Protein AF-A0A1H3A309-F1 (afdb_monomer_lite)

Foldseek 3Di:
DVQDDPVVVVVVLVVVPFQEWEDDQVVPDIDTDPDHRDYYYDDHDDDPDDHDDDDPDDDDDLVPDPVNVVVVVVVVVVVVVVVVVVVVVVVVVVCVVCVVVVVCVVVVVVVVVVVVVVVVVVVVVVVVVCVVVVND

Structure (mmCIF, N/CA/C/O backbone):
data_AF-A0A1H3A309-F1
#
_entry.id   AF-A0A1H3A309-F1
#
loop_
_atom_site.group_PDB
_atom_site.id
_atom_site.type_symbol
_atom_site.label_atom_id
_atom_site.label_alt_id
_atom_site.label_comp_id
_atom_site.label_asym_id
_atom_site.label_entity_id
_atom_site.label_seq_id
_atom_site.pdbx_PDB_ins_code
_atom_site.Cartn_x
_atom_site.Cartn_y
_atom_site.Cartn_z
_atom_site.occupancy
_atom_site.B_iso_or_equiv
_atom_site.auth_seq_id
_atom_site.auth_comp_id
_atom_site.auth_asym_id
_atom_site.auth_atom_id
_atom_site.pdbx_PDB_model_num
ATOM 1 N N . MET A 1 1 ? 28.189 0.476 -33.967 1.00 60.59 1 MET A N 1
ATOM 2 C CA . MET A 1 1 ? 28.982 -0.670 -34.468 1.00 60.59 1 MET A CA 1
ATOM 3 C C . MET A 1 1 ? 30.379 -0.711 -33.859 1.00 60.59 1 MET A C 1
ATOM 5 O O . MET A 1 1 ? 31.346 -1.069 -34.516 1.00 60.59 1 MET A O 1
ATOM 9 N N . ALA A 1 2 ? 30.503 -0.370 -32.572 1.00 70.12 2 ALA A N 1
ATOM 10 C CA . ALA A 1 2 ? 31.731 -0.598 -31.806 1.00 70.12 2 ALA A CA 1
ATOM 11 C C . ALA A 1 2 ? 31.765 -2.020 -31.213 1.00 70.12 2 ALA A C 1
ATOM 13 O O . ALA A 1 2 ? 32.833 -2.599 -31.066 1.00 70.12 2 ALA A O 1
ATOM 14 N N . ASN A 1 3 ? 30.585 -2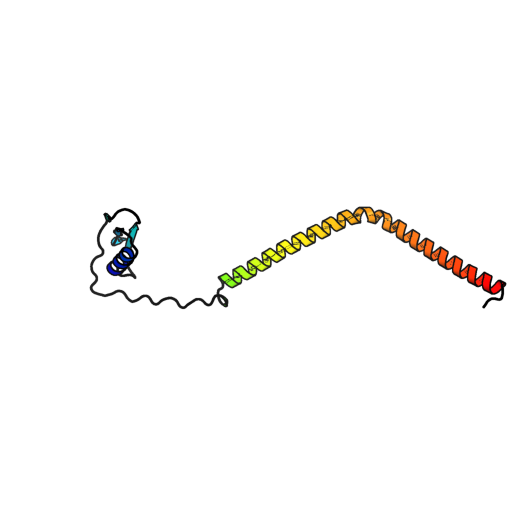.582 -30.952 1.00 76.81 3 ASN A N 1
ATOM 15 C CA . ASN A 1 3 ? 30.329 -3.887 -30.341 1.00 76.81 3 ASN A CA 1
ATOM 16 C C . ASN A 1 3 ? 29.481 -4.830 -31.221 1.00 76.81 3 ASN A C 1
ATOM 18 O O . ASN A 1 3 ? 29.292 -5.978 -30.853 1.00 76.81 3 ASN A O 1
ATOM 22 N N . HIS A 1 4 ? 28.983 -4.359 -32.367 1.00 83.19 4 HIS A N 1
ATOM 23 C CA . HIS A 1 4 ? 28.122 -5.120 -33.275 1.00 83.19 4 HIS A CA 1
ATOM 24 C C . HIS A 1 4 ? 28.598 -4.968 -34.716 1.00 83.19 4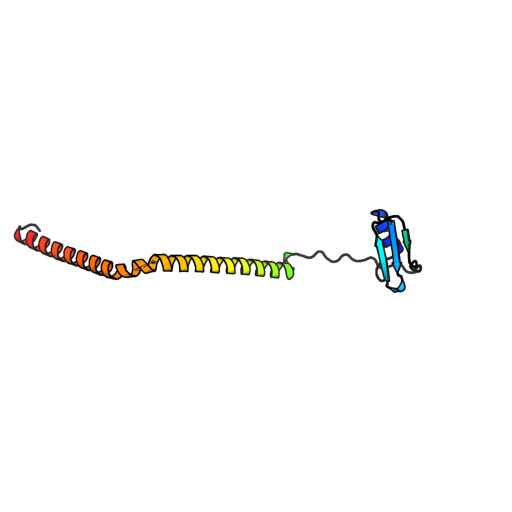 HIS A C 1
ATOM 26 O O . HIS A 1 4 ? 28.991 -3.865 -35.115 1.00 83.19 4 HIS A O 1
ATOM 32 N N . ASP A 1 5 ? 28.499 -6.049 -35.490 1.00 88.50 5 ASP A N 1
ATOM 33 C CA . ASP A 1 5 ? 28.798 -6.064 -36.921 1.00 88.50 5 ASP A CA 1
ATOM 34 C C . ASP A 1 5 ? 27.727 -5.286 -37.714 1.00 88.50 5 ASP A C 1
ATOM 36 O O . ASP A 1 5 ? 26.548 -5.654 -37.664 1.00 88.50 5 ASP A O 1
ATOM 40 N N . PRO A 1 6 ? 28.100 -4.213 -38.445 1.00 90.50 6 PRO A N 1
ATOM 41 C CA . PRO A 1 6 ? 27.159 -3.411 -39.227 1.00 90.50 6 PRO A CA 1
ATOM 42 C C . PRO A 1 6 ? 26.422 -4.220 -40.294 1.00 90.50 6 PRO A C 1
ATOM 44 O O . PRO A 1 6 ? 25.246 -3.957 -40.537 1.00 90.50 6 PRO A O 1
ATOM 47 N N . VAL A 1 7 ? 27.095 -5.191 -40.915 1.00 90.38 7 VAL A N 1
ATOM 48 C CA . VAL A 1 7 ? 26.530 -6.000 -41.998 1.00 90.38 7 VAL A CA 1
ATOM 49 C C . VAL A 1 7 ? 25.524 -6.993 -41.430 1.00 90.38 7 VAL A C 1
ATOM 51 O O . VAL A 1 7 ? 24.400 -7.078 -41.922 1.00 90.38 7 VAL A O 1
ATOM 54 N N . ALA A 1 8 ? 25.895 -7.694 -40.355 1.00 90.31 8 ALA A N 1
ATOM 55 C CA . ALA A 1 8 ? 25.001 -8.641 -39.693 1.00 90.31 8 ALA A CA 1
ATOM 56 C C . ALA A 1 8 ? 23.757 -7.944 -39.120 1.00 90.31 8 ALA A C 1
ATOM 58 O O . ALA A 1 8 ? 22.643 -8.448 -39.246 1.00 90.31 8 ALA A O 1
ATOM 59 N N . PHE A 1 9 ? 23.929 -6.757 -38.536 1.00 90.81 9 PHE A N 1
ATOM 60 C CA . PHE A 1 9 ? 22.825 -5.972 -37.992 1.00 90.81 9 PHE A CA 1
ATOM 61 C C . PHE A 1 9 ? 21.873 -5.461 -39.078 1.00 90.81 9 PHE A C 1
ATOM 63 O O . PHE A 1 9 ? 20.658 -5.568 -38.923 1.00 90.81 9 PHE A O 1
ATOM 70 N N . GLU A 1 10 ? 22.401 -4.941 -40.192 1.00 93.38 10 GLU A N 1
ATOM 71 C CA . GLU A 1 10 ? 21.572 -4.551 -41.338 1.00 93.38 10 GLU A CA 1
ATOM 72 C C . GLU A 1 10 ? 20.805 -5.757 -41.892 1.00 93.38 10 GLU A C 1
ATOM 74 O O . GLU A 1 10 ? 19.605 -5.657 -42.138 1.00 93.38 10 GLU A O 1
ATOM 79 N N . ALA A 1 11 ? 21.467 -6.906 -42.051 1.00 93.50 11 ALA A N 1
ATOM 80 C CA . ALA A 1 11 ? 20.828 -8.127 -42.530 1.00 93.50 11 ALA A CA 1
ATOM 81 C C . ALA A 1 11 ? 19.696 -8.587 -41.597 1.00 93.50 11 ALA A C 1
ATOM 83 O O . ALA A 1 11 ? 18.608 -8.906 -42.074 1.00 93.50 11 ALA A O 1
ATOM 84 N N . ALA A 1 12 ? 19.915 -8.553 -40.279 1.00 94.38 12 ALA A N 1
ATOM 85 C CA . ALA A 1 12 ? 18.891 -8.882 -39.290 1.00 94.38 12 ALA A CA 1
ATOM 86 C C . ALA A 1 12 ? 17.695 -7.918 -39.359 1.00 94.38 12 ALA A C 1
ATOM 88 O O . ALA A 1 12 ? 16.547 -8.360 -39.377 1.00 94.38 12 ALA A O 1
ATOM 89 N N . ALA A 1 13 ? 17.948 -6.611 -39.474 1.00 94.56 13 ALA A N 1
ATOM 90 C CA . ALA A 1 13 ? 16.896 -5.609 -39.629 1.00 94.56 13 ALA A CA 1
ATOM 91 C C . ALA A 1 13 ? 16.096 -5.804 -40.932 1.00 94.56 13 ALA A C 1
ATOM 93 O O . ALA A 1 13 ? 14.869 -5.710 -40.936 1.00 94.56 13 ALA A O 1
ATOM 94 N N . ARG A 1 14 ? 16.766 -6.137 -42.041 1.00 94.44 14 ARG A N 1
ATOM 95 C CA . ARG A 1 14 ? 16.096 -6.460 -43.311 1.00 94.44 14 ARG A CA 1
ATOM 96 C C . ARG A 1 14 ? 15.260 -7.731 -43.215 1.00 94.44 14 ARG A C 1
ATOM 98 O O . ARG A 1 14 ? 14.152 -7.757 -43.739 1.00 94.44 14 ARG A O 1
ATOM 105 N N . ALA A 1 15 ? 15.757 -8.755 -42.524 1.00 96.31 15 ALA A N 1
ATOM 106 C CA . ALA A 1 15 ? 15.044 -10.017 -42.340 1.00 96.31 15 ALA A CA 1
ATOM 107 C C . ALA A 1 15 ? 13.713 -9.843 -41.588 1.00 96.31 15 ALA A C 1
ATOM 109 O O . ALA A 1 15 ? 12.765 -10.574 -41.860 1.00 96.31 15 ALA A O 1
ATOM 110 N N . VAL A 1 16 ? 13.619 -8.853 -40.692 1.00 95.50 16 VAL A N 1
ATOM 111 C CA . VAL A 1 16 ? 12.373 -8.516 -39.979 1.00 95.50 16 VAL A CA 1
ATOM 112 C C . VAL A 1 16 ? 11.528 -7.439 -40.679 1.00 95.50 16 VAL A C 1
ATOM 114 O O . VAL A 1 16 ? 10.506 -7.026 -40.141 1.00 95.50 16 VAL A O 1
ATOM 117 N N . GLY A 1 17 ? 11.914 -7.003 -41.886 1.00 94.69 17 GLY A N 1
ATOM 118 C CA . GLY A 1 17 ? 11.080 -6.175 -42.767 1.00 94.69 17 GLY A CA 1
ATOM 119 C C . GLY A 1 17 ? 11.406 -4.680 -42.822 1.00 94.69 17 GLY A C 1
ATOM 120 O O . GLY A 1 17 ? 10.674 -3.939 -43.476 1.00 94.69 17 GLY A O 1
ATOM 121 N N . PHE A 1 18 ? 12.485 -4.205 -42.193 1.00 96.06 18 PHE A N 1
ATOM 122 C CA . PHE A 1 18 ? 12.882 -2.798 -42.320 1.00 96.06 18 PHE A CA 1
ATOM 123 C C . PHE A 1 18 ? 13.522 -2.508 -43.682 1.00 96.06 18 PHE A C 1
ATOM 125 O O . PHE A 1 18 ? 14.355 -3.274 -44.176 1.00 96.06 18 PHE A O 1
ATOM 132 N N . LEU A 1 19 ? 13.153 -1.369 -44.279 1.00 95.00 19 LEU A N 1
ATOM 133 C CA . LEU A 1 19 ? 13.557 -0.996 -45.640 1.00 95.00 19 LEU A CA 1
ATOM 134 C C . LEU A 1 19 ? 14.370 0.309 -45.706 1.00 95.00 19 LEU A C 1
ATOM 136 O O . LEU A 1 19 ? 15.117 0.503 -46.670 1.00 95.00 19 LEU A O 1
ATOM 140 N N . GLY A 1 20 ? 14.252 1.191 -44.707 1.00 95.94 20 GLY A N 1
ATOM 141 C CA . GLY A 1 20 ? 14.974 2.465 -44.634 1.00 95.94 20 GLY A CA 1
ATOM 142 C C . GLY A 1 20 ? 16.236 2.385 -43.770 1.00 95.94 20 GLY A C 1
ATOM 143 O O . GLY A 1 20 ? 16.147 1.983 -42.612 1.00 95.94 20 GLY A O 1
ATOM 144 N N . PHE A 1 21 ? 17.394 2.802 -44.302 1.00 96.75 21 PHE A N 1
ATOM 145 C CA . PHE A 1 21 ? 18.678 2.736 -43.585 1.00 96.75 21 PHE A CA 1
ATOM 146 C C . PHE A 1 21 ? 19.536 4.002 -43.727 1.00 96.75 21 PHE A C 1
ATOM 148 O O . PHE A 1 21 ? 19.926 4.387 -44.827 1.00 96.75 21 PHE A O 1
ATOM 155 N N . GLY A 1 22 ? 19.907 4.603 -42.599 1.00 96.50 22 GLY A N 1
ATOM 156 C CA . GLY A 1 22 ? 20.894 5.680 -42.513 1.00 96.50 22 GLY A CA 1
ATOM 157 C C . GLY A 1 22 ? 22.186 5.202 -41.860 1.00 96.50 22 GLY A C 1
ATOM 158 O O . GLY A 1 22 ? 22.145 4.657 -40.760 1.00 96.50 22 GLY A O 1
ATOM 159 N N . PHE A 1 23 ? 23.341 5.419 -42.485 1.00 96.44 23 PHE A N 1
ATOM 160 C CA . PHE A 1 23 ? 24.625 4.944 -41.961 1.00 96.44 23 PHE A CA 1
ATOM 161 C C . PHE A 1 23 ? 25.507 6.103 -41.477 1.00 96.44 23 PHE A C 1
ATOM 163 O O . PHE A 1 23 ? 25.802 7.032 -42.232 1.00 96.44 23 PHE A O 1
ATOM 170 N N . TYR A 1 24 ? 25.945 6.037 -40.213 1.00 95.50 24 TYR A N 1
ATOM 171 C CA . TYR A 1 24 ? 26.728 7.095 -39.568 1.00 95.50 24 TYR A CA 1
ATOM 172 C C . TYR A 1 24 ? 28.000 6.536 -38.905 1.00 95.50 24 TYR A C 1
ATOM 174 O O . TYR A 1 24 ? 28.051 6.407 -37.678 1.00 95.50 24 TYR A O 1
ATOM 182 N N . PRO A 1 25 ? 29.063 6.228 -39.678 1.00 92.94 25 PRO A N 1
ATOM 183 C CA . PRO A 1 25 ? 30.268 5.583 -39.158 1.00 92.94 25 PRO A CA 1
ATOM 184 C C . PRO A 1 25 ? 30.993 6.425 -38.113 1.00 92.94 25 PRO A C 1
ATOM 186 O O . PRO A 1 25 ? 31.405 5.899 -37.081 1.00 92.94 25 PRO A O 1
ATOM 189 N N . ARG A 1 26 ? 31.064 7.746 -38.333 1.00 91.81 26 ARG A N 1
ATOM 190 C CA . ARG A 1 26 ? 31.692 8.697 -37.400 1.00 91.81 26 ARG A CA 1
ATOM 191 C C . ARG A 1 26 ? 31.015 8.733 -36.028 1.00 91.81 26 ARG A C 1
ATOM 193 O O . ARG A 1 26 ? 31.691 8.936 -35.029 1.00 91.81 26 ARG A O 1
ATOM 200 N N . SER A 1 27 ? 29.700 8.532 -35.984 1.00 93.12 27 SER A N 1
ATOM 201 C CA . SER A 1 27 ? 28.909 8.517 -34.744 1.00 93.12 27 SER A CA 1
ATOM 202 C C . SER A 1 27 ? 28.633 7.101 -34.231 1.00 93.12 27 SER A C 1
ATOM 204 O O . SER A 1 27 ? 28.077 6.931 -33.152 1.00 93.12 27 SER A O 1
ATOM 206 N N . GLY A 1 28 ? 29.015 6.074 -34.991 1.00 92.12 28 GLY A N 1
ATOM 207 C CA . GLY A 1 28 ? 28.971 4.686 -34.560 1.00 92.12 28 GLY A CA 1
ATOM 208 C C . GLY A 1 28 ? 27.586 4.036 -34.532 1.00 92.12 28 GLY A C 1
ATOM 209 O O . GLY A 1 28 ? 27.445 3.036 -33.828 1.00 92.12 28 GLY A O 1
ATOM 210 N N . PHE A 1 29 ? 26.592 4.506 -35.293 1.00 93.44 29 PHE A N 1
ATOM 211 C CA . PHE A 1 29 ? 25.245 3.908 -35.315 1.00 93.44 29 PHE A CA 1
ATOM 212 C C . PHE A 1 29 ? 24.649 3.766 -36.729 1.00 93.44 29 PHE A C 1
ATOM 214 O O . PHE A 1 29 ? 25.111 4.394 -37.685 1.00 93.44 29 PHE A O 1
ATOM 221 N N . ILE A 1 30 ? 23.620 2.920 -36.847 1.00 95.38 30 ILE A N 1
ATOM 222 C CA . ILE A 1 30 ? 22.758 2.780 -38.030 1.00 95.38 30 ILE A CA 1
ATOM 223 C C . ILE A 1 30 ? 21.357 3.252 -37.628 1.00 95.38 30 ILE A C 1
ATOM 225 O O . ILE A 1 30 ? 20.814 2.789 -36.629 1.00 95.38 30 ILE A O 1
ATOM 229 N N . HIS A 1 31 ? 20.787 4.182 -38.386 1.00 95.19 31 HIS A N 1
ATOM 230 C CA . HIS A 1 31 ? 19.383 4.561 -38.292 1.00 95.19 31 HIS A CA 1
ATOM 231 C C . HIS A 1 31 ? 18.558 3.564 -39.106 1.00 95.19 31 HIS A C 1
ATOM 233 O O . HIS A 1 31 ? 18.844 3.362 -40.285 1.00 95.19 31 HIS A O 1
ATOM 239 N N . VAL A 1 32 ? 17.533 2.973 -38.499 1.00 95.88 32 VAL A N 1
ATOM 240 C CA . VAL A 1 32 ? 16.607 2.048 -39.163 1.00 95.88 32 VAL A CA 1
ATOM 241 C C . VAL A 1 32 ? 15.217 2.670 -39.140 1.00 95.88 32 VAL A C 1
ATOM 243 O O . VAL A 1 32 ? 14.771 3.114 -38.085 1.00 95.88 32 VAL A O 1
ATOM 246 N N . ASP A 1 33 ? 14.557 2.720 -40.294 1.00 92.81 33 ASP A N 1
ATOM 247 C CA . ASP A 1 33 ? 13.245 3.346 -40.450 1.00 92.81 33 ASP A CA 1
ATOM 248 C C . ASP A 1 33 ? 12.206 2.409 -41.094 1.00 92.81 33 ASP A C 1
ATOM 250 O O . ASP A 1 33 ? 12.539 1.523 -41.888 1.00 92.81 33 ASP A O 1
ATOM 254 N N . LEU A 1 34 ? 10.935 2.648 -40.756 1.00 92.00 34 LEU A N 1
ATOM 255 C CA . LEU A 1 34 ? 9.744 1.933 -41.232 1.00 92.00 34 LEU A CA 1
ATOM 256 C C . LEU A 1 34 ? 9.206 2.449 -42.579 1.00 92.00 34 LEU A C 1
ATOM 258 O O . LEU A 1 34 ? 8.268 1.873 -43.124 1.00 92.00 34 LEU A O 1
ATOM 262 N N . GLY A 1 35 ? 9.747 3.549 -43.105 1.00 83.75 35 GLY A N 1
ATOM 263 C CA . GLY A 1 35 ? 9.298 4.132 -44.366 1.00 83.75 35 GLY A CA 1
ATOM 264 C C . GLY A 1 35 ? 9.733 3.355 -45.621 1.00 83.75 35 GLY A C 1
ATOM 265 O O . GLY A 1 35 ? 10.285 2.256 -45.537 1.00 83.75 35 GLY A O 1
ATOM 266 N N . PRO A 1 36 ? 9.521 3.941 -46.816 1.00 90.44 36 PRO A N 1
ATOM 267 C CA . PRO A 1 36 ? 9.883 3.319 -48.087 1.00 90.44 36 PRO A CA 1
ATOM 268 C C . PRO A 1 36 ? 11.361 2.935 -48.159 1.00 90.44 36 PRO A C 1
ATOM 270 O O . PRO A 1 36 ? 12.204 3.541 -47.486 1.00 90.44 36 PRO A O 1
ATOM 273 N N . ALA A 1 37 ? 11.670 1.978 -49.039 1.00 94.69 37 ALA A N 1
ATOM 274 C CA . ALA A 1 37 ? 13.031 1.526 -49.291 1.00 94.69 37 ALA A CA 1
ATOM 275 C C . ALA A 1 37 ? 13.928 2.697 -49.704 1.00 94.69 37 ALA A C 1
ATOM 277 O O . ALA A 1 37 ? 13.777 3.268 -50.784 1.00 94.69 37 ALA A O 1
ATOM 278 N N . ARG A 1 38 ? 14.857 3.067 -48.821 1.00 94.50 38 ARG A N 1
ATOM 279 C CA . ARG A 1 38 ? 15.791 4.167 -49.052 1.00 94.50 38 ARG A CA 1
ATOM 280 C C . ARG A 1 38 ? 17.040 4.001 -48.208 1.00 94.50 38 ARG A C 1
ATOM 282 O O . ARG A 1 38 ? 17.009 3.393 -47.140 1.00 94.50 38 ARG A O 1
ATOM 289 N N . GLN A 1 39 ? 18.132 4.579 -48.684 1.00 95.06 39 GLN A N 1
ATOM 290 C CA . GLN A 1 39 ? 19.392 4.599 -47.957 1.00 95.06 39 GLN A CA 1
ATOM 291 C C . GLN A 1 39 ? 20.019 5.989 -47.989 1.00 95.06 39 GLN A C 1
ATOM 293 O O . GLN A 1 39 ? 19.900 6.693 -48.991 1.00 95.06 39 GLN A O 1
ATOM 298 N N . TRP A 1 40 ? 20.679 6.378 -46.902 1.00 96.25 40 TRP A N 1
ATOM 299 C CA . TRP A 1 40 ? 21.400 7.647 -46.807 1.00 96.25 40 TRP A CA 1
ATOM 300 C C . TRP A 1 40 ? 22.619 7.539 -45.877 1.00 96.25 40 TRP A C 1
ATOM 302 O O . TRP A 1 40 ? 22.766 6.574 -45.126 1.00 96.25 40 TRP A O 1
ATOM 312 N N . GLY A 1 41 ? 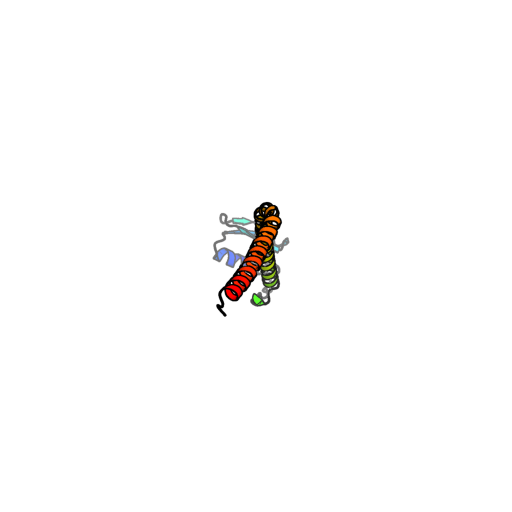23.505 8.536 -45.920 1.00 95.69 41 GLY A N 1
ATOM 313 C CA . GLY A 1 41 ? 24.757 8.526 -45.156 1.00 95.69 41 GLY A CA 1
ATOM 314 C C . GLY A 1 41 ? 25.865 7.694 -45.812 1.00 95.69 41 GLY A C 1
ATOM 315 O O . GLY A 1 41 ? 25.835 7.445 -47.016 1.00 95.69 41 GLY A O 1
ATOM 316 N N . GLU A 1 42 ? 26.857 7.288 -45.020 1.00 95.50 42 GLU A N 1
ATOM 317 C CA . GLU A 1 42 ? 28.076 6.615 -45.490 1.00 95.50 42 GLU A CA 1
ATOM 318 C C . GLU A 1 42 ? 28.180 5.203 -44.912 1.00 95.50 42 GLU A C 1
ATOM 320 O O . GLU A 1 42 ? 28.002 5.002 -43.714 1.00 95.50 42 GLU A O 1
ATOM 325 N N . ARG A 1 43 ? 28.486 4.206 -45.748 1.00 93.25 43 ARG A N 1
ATOM 326 C CA . ARG A 1 43 ? 28.616 2.812 -45.300 1.00 93.25 43 ARG A CA 1
ATOM 327 C C . ARG A 1 43 ? 29.766 2.653 -44.301 1.00 93.25 43 ARG A C 1
ATOM 329 O O . ARG A 1 43 ? 30.780 3.339 -44.368 1.00 93.25 43 ARG A O 1
ATOM 336 N N . PHE A 1 44 ? 29.616 1.703 -43.381 1.00 91.38 44 PHE A N 1
ATOM 337 C CA . PHE A 1 44 ? 30.700 1.351 -42.468 1.00 91.38 44 PHE A CA 1
ATOM 338 C C . PHE A 1 44 ? 31.851 0.692 -43.246 1.00 91.38 44 PHE A C 1
ATOM 340 O O . PHE A 1 44 ? 31.584 -0.160 -44.096 1.00 91.38 44 PHE A O 1
ATOM 347 N N . PRO A 1 45 ? 33.117 1.046 -42.958 1.00 88.56 45 PRO A N 1
ATOM 348 C CA . PRO A 1 45 ? 34.258 0.392 -43.582 1.00 88.56 45 PRO A CA 1
ATOM 349 C C . PRO A 1 45 ? 34.313 -1.085 -43.181 1.00 88.56 45 PRO A C 1
ATOM 351 O O . PRO A 1 45 ? 34.014 -1.445 -42.038 1.00 88.56 45 PRO A O 1
ATOM 354 N N . VAL A 1 46 ? 34.724 -1.937 -44.121 1.00 82.88 46 VAL A N 1
ATOM 355 C CA . VAL A 1 46 ? 34.910 -3.370 -43.873 1.00 82.88 46 VAL A CA 1
ATOM 356 C C . VAL A 1 46 ? 36.048 -3.556 -42.876 1.00 82.88 46 VAL A C 1
ATOM 358 O O . VAL A 1 46 ? 37.136 -3.005 -43.045 1.00 82.88 46 VAL A O 1
ATOM 361 N N . ARG A 1 47 ? 35.795 -4.337 -41.824 1.00 79.12 47 ARG A N 1
ATOM 362 C CA . ARG A 1 47 ? 36.815 -4.708 -40.843 1.00 79.12 47 ARG A CA 1
ATOM 363 C C . ARG A 1 47 ? 37.370 -6.101 -41.159 1.00 79.12 47 ARG A C 1
ATOM 365 O O . ARG A 1 47 ? 36.586 -6.986 -41.488 1.00 79.12 47 ARG A O 1
ATOM 372 N N . PRO A 1 48 ? 38.694 -6.310 -41.036 1.00 74.69 48 PRO A N 1
ATOM 373 C CA . PRO A 1 48 ? 39.318 -7.615 -41.257 1.00 74.69 48 PRO A CA 1
ATOM 374 C C . PRO A 1 48 ? 39.102 -8.586 -40.087 1.00 74.69 48 PRO A C 1
ATOM 376 O O . PRO A 1 48 ? 39.215 -9.794 -40.267 1.00 74.69 48 PRO A O 1
ATOM 379 N N . THR A 1 49 ? 38.801 -8.073 -38.890 1.00 78.06 49 THR A N 1
ATOM 380 C CA . THR A 1 49 ? 38.543 -8.877 -37.693 1.00 78.06 49 THR A CA 1
ATOM 381 C C . THR A 1 49 ? 37.047 -8.915 -37.364 1.00 78.06 49 THR A C 1
ATOM 383 O O . THR A 1 49 ? 36.403 -7.860 -37.337 1.00 78.06 49 THR A O 1
ATOM 386 N N . PRO A 1 50 ? 36.479 -10.108 -37.101 1.00 77.69 50 PRO A N 1
ATOM 387 C CA . PRO A 1 50 ? 35.083 -10.241 -36.705 1.00 77.69 50 PRO A CA 1
ATOM 388 C C . PRO A 1 50 ? 34.847 -9.677 -35.297 1.00 77.69 50 PRO A C 1
ATOM 390 O O . PRO A 1 50 ? 35.754 -9.632 -34.463 1.00 77.69 50 PRO A O 1
ATOM 393 N N . PHE A 1 51 ? 33.611 -9.254 -35.025 1.00 80.44 51 PHE A N 1
ATOM 394 C CA . PHE A 1 51 ? 33.198 -8.845 -33.682 1.00 80.44 51 PHE A CA 1
ATOM 395 C C . PHE A 1 51 ? 33.108 -10.064 -32.757 1.00 80.44 51 PHE A C 1
ATOM 397 O O . PHE A 1 51 ? 32.730 -11.154 -33.187 1.00 80.44 51 PHE A O 1
ATOM 404 N N . ALA A 1 52 ? 33.445 -9.875 -31.479 1.00 79.00 52 ALA A N 1
ATOM 405 C CA . ALA A 1 52 ? 33.228 -10.901 -30.467 1.00 79.00 52 ALA A CA 1
ATOM 406 C C . ALA A 1 52 ? 31.724 -11.182 -30.328 1.00 79.00 52 ALA A C 1
ATOM 408 O O . ALA A 1 52 ? 30.917 -10.251 -30.352 1.00 79.00 52 ALA A O 1
ATOM 409 N N . ALA A 1 53 ? 31.356 -12.455 -30.177 1.00 78.69 53 ALA A N 1
ATOM 410 C CA . ALA A 1 53 ? 29.976 -12.823 -29.892 1.00 78.69 53 ALA A CA 1
ATOM 411 C C . ALA A 1 53 ? 29.550 -12.228 -28.541 1.00 78.69 53 ALA A C 1
ATOM 413 O O . ALA A 1 53 ? 30.282 -12.334 -27.555 1.00 78.69 53 ALA A O 1
ATOM 414 N N . GLU A 1 54 ? 28.376 -11.598 -28.500 1.00 74.75 54 GLU A N 1
ATOM 415 C CA . GLU A 1 54 ? 27.805 -11.100 -27.253 1.00 74.75 54 GLU A CA 1
ATOM 416 C C . GLU A 1 54 ? 27.413 -12.2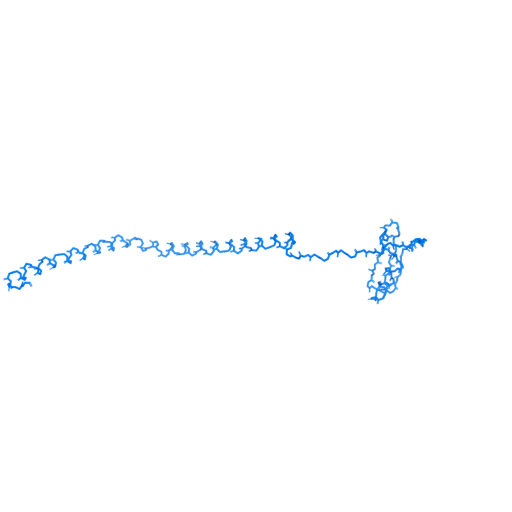86 -26.365 1.00 74.75 54 GLU A C 1
ATOM 418 O O . GLU A 1 54 ? 26.667 -13.171 -26.786 1.00 74.75 54 GLU A O 1
ATOM 423 N N . THR A 1 55 ? 27.919 -12.310 -25.131 1.00 78.62 55 THR A N 1
ATOM 424 C CA . THR A 1 55 ? 27.477 -13.273 -24.120 1.00 78.62 55 THR A CA 1
ATOM 425 C C . THR A 1 55 ? 26.169 -12.763 -23.523 1.00 78.62 55 THR A C 1
ATOM 427 O O . THR A 1 55 ? 26.188 -11.700 -22.894 1.00 78.62 55 THR A O 1
ATOM 430 N N . PRO A 1 56 ? 25.042 -13.487 -23.664 1.00 78.00 56 PRO A N 1
ATOM 431 C CA . PRO A 1 56 ? 23.794 -13.073 -23.044 1.00 78.00 56 PRO A CA 1
ATOM 432 C C . PRO A 1 56 ? 23.983 -12.908 -21.531 1.00 78.00 56 PRO A C 1
ATOM 434 O O . PRO A 1 56 ? 24.617 -13.767 -20.903 1.00 78.00 56 PRO A O 1
ATOM 437 N N . PRO A 1 57 ? 23.452 -11.834 -20.921 1.00 78.06 57 PRO A N 1
ATOM 438 C CA . PRO A 1 57 ? 23.534 -11.667 -19.480 1.00 78.06 57 PRO A CA 1
ATOM 439 C C . PRO A 1 57 ? 22.859 -12.849 -18.778 1.00 78.06 57 PRO A C 1
ATOM 441 O O . PRO A 1 57 ? 21.862 -13.398 -19.257 1.00 78.06 57 PRO A O 1
ATOM 444 N N . ALA A 1 58 ? 23.402 -13.245 -17.626 1.00 82.81 58 ALA A N 1
ATOM 445 C CA . ALA A 1 58 ? 22.791 -14.285 -16.812 1.00 82.81 58 ALA A CA 1
ATOM 446 C C . ALA A 1 58 ? 21.350 -13.886 -16.456 1.00 82.81 58 ALA A C 1
ATOM 448 O O . ALA A 1 58 ? 21.083 -12.736 -16.101 1.00 82.81 58 ALA A O 1
ATOM 449 N N . ARG A 1 59 ? 20.416 -14.838 -16.552 1.00 80.31 59 ARG A N 1
ATOM 450 C CA . ARG A 1 59 ? 19.008 -14.606 -16.211 1.00 80.31 59 ARG A CA 1
ATOM 451 C C . ARG A 1 59 ? 18.904 -14.092 -14.771 1.00 80.31 59 ARG A C 1
ATOM 453 O O . ARG A 1 59 ? 19.374 -14.751 -13.846 1.00 80.31 59 ARG A O 1
ATOM 460 N N . GLU A 1 60 ? 18.252 -12.946 -14.586 1.00 81.44 60 GLU A N 1
ATOM 461 C CA . GLU A 1 60 ? 18.029 -12.377 -13.256 1.00 81.44 60 GLU A CA 1
ATOM 462 C C . GLU A 1 60 ? 17.065 -13.256 -12.444 1.00 81.44 60 GLU A C 1
ATOM 464 O O . GLU A 1 60 ? 15.989 -13.642 -12.908 1.00 81.44 60 GLU A O 1
ATOM 469 N N . VAL A 1 61 ? 17.439 -13.561 -11.201 1.00 88.38 61 VAL A N 1
ATOM 470 C CA . VAL A 1 61 ? 16.552 -14.215 -10.236 1.00 88.38 61 VAL A CA 1
ATOM 471 C C . VAL A 1 61 ? 15.744 -13.125 -9.539 1.00 88.38 61 VAL A C 1
ATOM 473 O O . VAL A 1 61 ? 16.247 -12.453 -8.640 1.00 88.38 61 VAL A O 1
ATOM 476 N N . LEU A 1 62 ? 14.477 -12.961 -9.930 1.00 82.94 62 LEU A N 1
ATOM 477 C CA . LEU A 1 62 ? 13.603 -11.879 -9.446 1.00 82.94 62 LEU A CA 1
ATOM 478 C C . LEU A 1 62 ? 13.528 -11.787 -7.913 1.00 82.94 62 LEU A C 1
ATOM 480 O O . LEU A 1 62 ? 13.490 -10.690 -7.363 1.00 82.94 62 LEU A O 1
ATOM 484 N N . ALA A 1 63 ? 13.585 -12.923 -7.208 1.00 81.50 63 ALA A N 1
ATOM 485 C CA . ALA A 1 63 ? 13.587 -12.970 -5.742 1.00 81.50 63 ALA A CA 1
ATOM 486 C C . ALA A 1 63 ? 14.812 -12.281 -5.100 1.00 81.50 63 ALA A C 1
ATOM 488 O O . ALA A 1 63 ? 14.764 -11.839 -3.950 1.00 81.50 63 ALA A O 1
ATOM 489 N N . GLN A 1 64 ? 15.922 -12.174 -5.830 1.00 87.12 64 GLN A N 1
ATOM 490 C CA . GLN A 1 64 ? 17.135 -11.489 -5.382 1.00 87.12 64 GLN A CA 1
ATOM 491 C C . GLN A 1 64 ? 17.189 -10.024 -5.839 1.00 87.12 64 GLN A C 1
ATOM 493 O O . GLN A 1 64 ? 18.018 -9.267 -5.329 1.00 87.12 64 GLN A O 1
ATOM 498 N N . SER A 1 65 ? 16.278 -9.600 -6.720 1.00 86.81 65 SER A N 1
ATOM 499 C CA . SER A 1 65 ? 16.254 -8.251 -7.282 1.00 86.81 65 SER A CA 1
ATOM 500 C C . SER A 1 65 ? 15.957 -7.193 -6.219 1.00 86.81 65 SER A C 1
ATOM 502 O O . SER A 1 65 ? 14.970 -7.262 -5.480 1.00 86.81 65 SER A O 1
ATOM 504 N N . ARG A 1 66 ? 16.809 -6.165 -6.152 1.00 88.56 66 ARG A N 1
ATOM 505 C CA . ARG A 1 66 ? 16.629 -5.018 -5.243 1.00 88.56 66 ARG A CA 1
ATOM 506 C C . ARG A 1 66 ? 15.388 -4.209 -5.612 1.00 88.56 66 ARG A C 1
ATOM 508 O O . ARG A 1 66 ? 14.708 -3.714 -4.718 1.00 88.56 66 ARG A O 1
ATOM 515 N N . THR A 1 67 ? 15.072 -4.139 -6.903 1.00 87.25 67 THR A N 1
ATOM 516 C CA . THR A 1 67 ? 13.876 -3.472 -7.426 1.00 87.25 67 THR A CA 1
ATOM 517 C C . THR A 1 67 ? 12.610 -4.182 -6.961 1.00 87.25 67 THR A C 1
ATOM 519 O O . THR A 1 67 ? 11.709 -3.532 -6.441 1.00 87.25 67 THR A O 1
ATOM 522 N N . MET A 1 68 ? 12.568 -5.519 -7.042 1.00 88.50 68 MET A N 1
ATOM 523 C CA . MET A 1 68 ? 11.422 -6.300 -6.553 1.00 88.50 68 MET A CA 1
ATOM 524 C C . MET A 1 68 ? 11.238 -6.172 -5.040 1.00 88.50 68 MET A C 1
ATOM 526 O O . MET A 1 68 ? 10.120 -5.975 -4.568 1.00 88.50 68 MET A O 1
ATOM 530 N N . LYS A 1 69 ? 12.331 -6.226 -4.271 1.00 89.69 69 LYS A N 1
ATOM 531 C CA . LYS A 1 69 ? 12.285 -6.025 -2.814 1.00 89.69 69 LYS A CA 1
ATOM 532 C C . LYS A 1 69 ? 11.800 -4.619 -2.446 1.00 89.69 69 LYS A C 1
ATOM 534 O O . LYS A 1 69 ? 10.953 -4.483 -1.568 1.00 89.69 69 LYS A O 1
ATOM 539 N N . GLY A 1 70 ? 12.299 -3.592 -3.137 1.00 88.00 70 GLY A N 1
ATOM 540 C CA . GLY A 1 70 ? 11.869 -2.204 -2.950 1.00 88.00 70 GLY A CA 1
ATOM 541 C C . GLY A 1 70 ? 10.395 -1.993 -3.299 1.00 88.00 70 GLY A C 1
ATOM 542 O O . GLY A 1 70 ? 9.668 -1.383 -2.519 1.00 88.00 70 GLY A O 1
ATOM 543 N N . GLY A 1 71 ? 9.930 -2.564 -4.415 1.00 91.56 71 GLY A N 1
ATOM 544 C CA . GLY A 1 71 ? 8.521 -2.530 -4.813 1.00 91.56 71 GLY A CA 1
ATOM 545 C C . GLY A 1 71 ? 7.601 -3.215 -3.799 1.00 91.56 71 GLY A C 1
ATOM 546 O O . GLY A 1 71 ? 6.561 -2.665 -3.445 1.00 91.56 71 GLY A O 1
ATOM 547 N N . GLY A 1 72 ? 8.016 -4.366 -3.259 1.00 88.50 72 GLY A N 1
ATOM 548 C CA . GLY A 1 72 ? 7.284 -5.052 -2.190 1.00 88.50 72 GLY A CA 1
ATOM 549 C C . GLY A 1 72 ? 7.152 -4.204 -0.920 1.00 88.50 72 GLY A C 1
ATOM 550 O O . GLY A 1 72 ? 6.058 -4.081 -0.373 1.00 88.50 72 GLY A O 1
ATOM 551 N N . ALA A 1 73 ? 8.241 -3.565 -0.483 1.00 90.44 73 ALA A N 1
ATOM 552 C CA . ALA A 1 73 ? 8.220 -2.670 0.675 1.00 90.44 73 ALA A CA 1
ATOM 553 C C . ALA A 1 73 ? 7.308 -1.449 0.455 1.00 90.44 73 ALA A C 1
ATOM 555 O O . ALA A 1 73 ? 6.526 -1.101 1.339 1.00 90.44 73 ALA A O 1
ATOM 556 N N . ALA A 1 74 ? 7.365 -0.834 -0.732 1.00 89.31 74 ALA A N 1
ATOM 557 C CA . ALA A 1 74 ? 6.493 0.281 -1.092 1.00 89.31 74 ALA A CA 1
ATOM 558 C C . ALA A 1 74 ? 5.006 -0.116 -1.048 1.00 89.31 74 ALA A C 1
ATOM 560 O O . ALA A 1 74 ? 4.200 0.604 -0.466 1.00 89.31 74 ALA A O 1
ATOM 561 N N . GLY A 1 75 ? 4.651 -1.293 -1.577 1.00 88.88 75 GLY A N 1
ATOM 562 C CA . GLY A 1 75 ? 3.276 -1.799 -1.538 1.00 88.88 75 GLY A CA 1
ATOM 563 C C . GLY A 1 75 ? 2.745 -2.003 -0.114 1.00 88.88 75 GLY A C 1
ATOM 564 O O . GLY A 1 75 ? 1.630 -1.579 0.192 1.00 88.88 75 GLY A O 1
ATOM 565 N N . VAL A 1 76 ? 3.554 -2.585 0.781 1.00 92.19 76 VAL A N 1
ATOM 566 C CA . VAL A 1 76 ? 3.188 -2.740 2.203 1.00 92.19 76 VAL A CA 1
ATOM 567 C C . VAL A 1 76 ? 2.973 -1.380 2.868 1.00 92.19 76 VAL A C 1
ATOM 569 O O . VAL A 1 76 ? 2.001 -1.209 3.601 1.00 92.19 76 VAL A O 1
ATOM 572 N N . ALA A 1 77 ? 3.839 -0.403 2.593 1.00 88.25 77 ALA A N 1
ATOM 573 C CA . ALA A 1 77 ? 3.704 0.941 3.146 1.00 88.25 77 ALA A CA 1
ATOM 574 C C . ALA A 1 77 ? 2.406 1.629 2.690 1.00 88.25 77 ALA A C 1
ATOM 576 O O . ALA A 1 77 ? 1.712 2.216 3.518 1.00 88.25 77 ALA A O 1
ATOM 577 N N . THR A 1 78 ? 2.036 1.519 1.409 1.00 88.56 78 THR A N 1
ATOM 578 C CA . THR A 1 78 ? 0.783 2.089 0.885 1.00 88.56 78 THR A CA 1
ATOM 579 C C . THR A 1 78 ? -0.449 1.462 1.534 1.00 88.56 78 THR A C 1
ATOM 581 O O . THR A 1 78 ? -1.337 2.187 1.977 1.00 88.56 78 THR A O 1
ATOM 584 N N . LEU A 1 79 ? -0.494 0.130 1.644 1.00 89.50 79 LEU A N 1
ATOM 585 C CA . LEU A 1 79 ? -1.597 -0.561 2.321 1.00 89.50 79 LEU A CA 1
ATOM 586 C C . LEU A 1 79 ? -1.674 -0.183 3.804 1.00 89.50 79 LEU A C 1
ATOM 588 O O . LEU A 1 79 ? -2.762 0.047 4.326 1.00 89.50 79 LEU A O 1
ATOM 592 N N . GLY A 1 80 ? -0.521 -0.073 4.470 1.00 89.56 80 GLY A N 1
ATOM 593 C CA . GLY A 1 80 ? -0.439 0.377 5.856 1.00 89.56 80 GLY A CA 1
ATOM 594 C C . GLY A 1 80 ? -0.981 1.794 6.045 1.00 89.56 80 GLY A C 1
ATOM 595 O O . GLY A 1 80 ? -1.779 2.024 6.949 1.00 89.56 80 GLY A O 1
ATOM 596 N N . ALA A 1 81 ? -0.601 2.732 5.175 1.00 88.00 81 ALA A N 1
ATOM 597 C CA . ALA A 1 81 ? -1.074 4.114 5.230 1.00 88.00 81 ALA A CA 1
ATOM 598 C C . ALA A 1 81 ? -2.595 4.209 5.038 1.00 88.00 81 ALA A C 1
ATOM 600 O O . ALA A 1 81 ? -3.271 4.819 5.864 1.00 88.00 81 ALA A O 1
ATOM 601 N N . ALA A 1 82 ? -3.135 3.534 4.018 1.00 88.00 82 ALA A N 1
ATOM 602 C CA . ALA A 1 82 ? -4.577 3.482 3.783 1.00 88.00 82 ALA A CA 1
ATOM 603 C C . ALA A 1 82 ? -5.331 2.847 4.967 1.00 88.00 82 ALA A C 1
ATOM 605 O O . ALA A 1 82 ? -6.379 3.336 5.377 1.00 88.00 82 ALA A O 1
ATOM 606 N N . GLY A 1 83 ? -4.776 1.791 5.572 1.00 85.81 83 GLY A N 1
ATOM 607 C CA . GLY A 1 83 ? -5.356 1.166 6.762 1.00 85.81 83 GLY A CA 1
ATOM 608 C C . GLY A 1 83 ? -5.415 2.105 7.973 1.00 85.81 83 GLY A C 1
ATOM 609 O O . GLY A 1 83 ? -6.412 2.119 8.693 1.00 85.81 83 GLY A O 1
ATOM 610 N N . VAL A 1 84 ? -4.373 2.916 8.190 1.00 90.06 84 VAL A N 1
ATOM 611 C CA . VAL A 1 84 ? -4.353 3.920 9.268 1.00 90.06 84 VAL A CA 1
ATOM 612 C C . VAL A 1 84 ? -5.381 5.022 9.022 1.00 90.06 84 VAL A C 1
ATOM 614 O O . VAL A 1 84 ? -6.018 5.467 9.973 1.00 90.06 84 VAL A O 1
ATOM 617 N N . GLU A 1 85 ? -5.555 5.455 7.776 1.00 85.62 85 GLU A N 1
ATOM 618 C CA . GLU A 1 85 ? -6.551 6.465 7.408 1.00 85.62 85 GLU A CA 1
ATOM 619 C C . GLU A 1 85 ? -7.976 5.971 7.692 1.00 85.62 85 GLU A C 1
ATOM 621 O O . GLU A 1 85 ? -8.701 6.613 8.447 1.00 85.62 85 GLU A O 1
ATOM 626 N N . VAL A 1 86 ? -8.314 4.753 7.256 1.00 89.44 86 VAL A N 1
ATOM 627 C CA . VAL A 1 86 ? -9.612 4.124 7.563 1.00 89.44 86 VAL A CA 1
ATOM 628 C C . VAL A 1 86 ? -9.839 3.999 9.073 1.00 89.44 86 VAL A C 1
ATOM 630 O O . VAL A 1 86 ? -10.922 4.301 9.571 1.00 89.44 86 VAL A O 1
ATOM 633 N N . ALA A 1 87 ? -8.823 3.580 9.833 1.00 88.75 87 ALA A N 1
ATOM 634 C CA . ALA A 1 87 ? -8.942 3.476 11.286 1.00 88.75 87 ALA A CA 1
ATOM 635 C C . ALA A 1 87 ? -9.174 4.844 11.957 1.00 88.75 87 ALA A C 1
ATOM 637 O O . ALA A 1 87 ? -9.913 4.929 12.940 1.00 88.75 87 ALA A O 1
ATOM 638 N N . ARG A 1 88 ? -8.559 5.915 11.435 1.00 91.00 88 ARG A N 1
ATOM 639 C CA . ARG A 1 88 ? -8.780 7.283 11.921 1.00 91.00 88 ARG A CA 1
ATOM 640 C C . ARG A 1 88 ? -10.192 7.767 11.627 1.00 91.00 88 ARG A C 1
ATOM 642 O O . ARG A 1 88 ? -10.799 8.346 12.525 1.00 91.00 88 ARG A O 1
ATOM 649 N N . ASP A 1 89 ? -10.712 7.497 10.437 1.00 90.31 89 ASP A N 1
ATOM 650 C CA . ASP A 1 89 ? -12.065 7.899 10.051 1.00 90.31 89 ASP A CA 1
ATOM 651 C C . ASP A 1 89 ? -13.118 7.214 10.924 1.00 90.31 89 ASP A C 1
ATOM 653 O O . ASP A 1 89 ? -13.973 7.887 11.499 1.00 90.31 89 ASP A O 1
ATOM 657 N N . VAL A 1 90 ? -12.989 5.899 11.137 1.00 88.38 90 VAL A N 1
ATOM 658 C CA . VAL A 1 90 ? -13.879 5.144 12.037 1.00 88.38 90 VAL A CA 1
ATOM 659 C C . VAL A 1 90 ? -13.814 5.691 13.464 1.00 88.38 90 VAL A C 1
ATOM 661 O O . VAL A 1 90 ? -14.844 5.826 14.129 1.00 88.38 90 VAL A O 1
ATOM 664 N N . LEU A 1 91 ? -12.618 6.029 13.958 1.00 88.94 91 LEU A N 1
ATOM 665 C CA . LEU A 1 91 ? -12.464 6.608 15.292 1.00 88.94 91 LEU A CA 1
ATOM 666 C C . LEU A 1 91 ? -13.127 7.989 15.390 1.00 88.94 91 LEU A C 1
ATOM 668 O O . LEU A 1 91 ? -13.798 8.266 16.384 1.00 88.94 91 LEU A O 1
ATOM 672 N N . ALA A 1 92 ? -12.965 8.837 14.374 1.00 87.38 92 ALA A N 1
ATOM 673 C CA . ALA A 1 92 ? -13.574 10.162 14.321 1.00 87.38 92 ALA A CA 1
ATOM 674 C C . ALA A 1 92 ? -15.109 10.081 14.249 1.00 87.38 92 ALA A C 1
ATOM 676 O O . ALA A 1 92 ? -15.794 10.773 15.000 1.00 87.38 92 ALA A O 1
ATOM 677 N N . GLU A 1 93 ? -15.653 9.191 13.418 1.00 87.00 93 GLU A N 1
ATOM 678 C CA . GLU A 1 93 ? -17.095 8.929 13.325 1.00 87.00 93 GLU A CA 1
ATOM 679 C C . GLU A 1 93 ? -17.661 8.383 14.644 1.00 87.00 93 GLU A C 1
ATOM 681 O O . GLU A 1 93 ? -18.714 8.802 15.123 1.00 87.00 93 GLU A O 1
ATOM 686 N N . THR A 1 94 ? -16.917 7.498 15.306 1.00 84.69 94 THR A N 1
ATOM 687 C CA . THR A 1 94 ? -17.312 6.979 16.618 1.00 84.69 94 THR A CA 1
ATOM 688 C C . THR A 1 94 ? -17.316 8.088 17.673 1.00 84.69 94 THR A C 1
ATOM 690 O O . THR A 1 94 ? -18.235 8.166 18.488 1.00 84.69 94 THR A O 1
ATOM 693 N N . GLN A 1 95 ? -16.324 8.984 17.663 1.00 83.69 95 GLN A N 1
ATOM 694 C CA . GLN A 1 95 ? -16.286 10.124 18.582 1.00 83.69 95 GLN A CA 1
ATOM 695 C C . GLN A 1 95 ? -17.485 11.058 18.390 1.00 83.69 95 GLN A C 1
ATOM 697 O O . GLN A 1 95 ? -18.085 11.470 19.384 1.00 83.69 95 GLN A O 1
ATOM 702 N N . THR A 1 96 ? -17.869 11.367 17.149 1.00 82.25 96 THR A N 1
ATOM 703 C CA . THR A 1 96 ? -19.027 12.235 16.880 1.00 82.25 96 THR A CA 1
ATOM 704 C C . THR A 1 96 ? -20.347 11.576 17.275 1.00 82.25 96 THR A C 1
ATOM 706 O O . THR A 1 96 ? -21.219 12.261 17.809 1.00 82.25 96 THR A O 1
ATOM 709 N N . ALA A 1 97 ? -20.480 10.257 17.106 1.00 85.12 97 ALA A N 1
ATOM 710 C CA . ALA A 1 97 ? -21.657 9.505 17.541 1.00 85.12 97 ALA A CA 1
ATOM 711 C C . ALA A 1 97 ? -21.766 9.386 19.074 1.00 85.12 97 ALA A C 1
ATOM 713 O O . ALA A 1 97 ? -22.867 9.426 19.625 1.00 85.12 97 ALA A O 1
ATOM 714 N N . ILE A 1 98 ? -20.635 9.255 19.777 1.00 84.50 98 ILE A N 1
ATOM 715 C CA . ILE A 1 98 ? -20.607 9.083 21.238 1.00 84.50 98 ILE A CA 1
ATOM 716 C C . ILE A 1 98 ? -20.724 10.418 21.981 1.00 84.50 98 ILE A C 1
ATOM 718 O O . ILE A 1 98 ? -21.325 10.447 23.054 1.00 84.50 98 ILE A O 1
ATOM 722 N N . LEU A 1 99 ? -20.197 11.529 21.449 1.00 85.12 99 LEU A N 1
ATOM 723 C CA . LEU A 1 99 ? -20.171 12.822 22.154 1.00 85.12 99 LEU A CA 1
ATOM 724 C C . LEU A 1 99 ? -21.534 13.253 22.740 1.00 85.12 99 LEU A C 1
ATOM 726 O O . LEU A 1 99 ? -21.575 13.637 23.910 1.00 85.12 99 LEU A O 1
ATOM 730 N N . PRO A 1 100 ? -22.659 13.160 22.001 1.00 85.69 100 PRO A N 1
ATOM 731 C CA . PRO A 1 100 ? -23.979 13.505 22.529 1.00 85.69 100 PRO A CA 1
ATOM 732 C C . PRO A 1 100 ? -24.405 12.613 23.704 1.00 85.69 100 PRO A C 1
ATOM 734 O O . PRO A 1 100 ? -25.012 13.090 24.666 1.00 85.69 100 PRO A O 1
ATOM 737 N N . LEU A 1 101 ? -24.042 11.326 23.661 1.00 86.69 101 LEU A N 1
ATOM 738 C CA . LEU A 1 101 ? -24.358 10.337 24.694 1.00 86.69 101 LEU A CA 1
ATOM 739 C C . LEU A 1 101 ? -23.593 10.577 26.002 1.00 86.69 101 LEU A C 1
ATOM 741 O O . LEU A 1 101 ? -24.088 10.199 27.064 1.00 86.69 101 LEU A O 1
ATOM 745 N N . VAL A 1 102 ? -22.432 11.246 25.953 1.00 88.81 102 VAL A N 1
ATOM 746 C CA . VAL A 1 102 ? -21.609 11.547 27.142 1.00 88.81 102 VAL A CA 1
ATOM 747 C C . VAL A 1 102 ? -22.409 12.300 28.205 1.00 88.81 102 VAL A C 1
ATOM 749 O O . VAL A 1 102 ? -22.287 12.001 29.391 1.00 88.81 102 VAL A O 1
ATOM 752 N N . SER A 1 103 ? -23.280 13.222 27.786 1.00 85.94 103 SER A N 1
ATOM 753 C CA . SER A 1 103 ? -24.135 13.998 28.693 1.00 85.94 103 SER A CA 1
ATOM 754 C C . SER A 1 103 ? -25.109 13.138 29.514 1.00 85.94 103 SER A C 1
ATOM 756 O O . SER A 1 103 ? -25.436 13.492 30.645 1.00 85.94 103 SER A O 1
ATOM 758 N N . TYR A 1 104 ? -25.516 11.975 28.995 1.00 91.19 104 TYR A N 1
ATOM 759 C CA . TYR A 1 104 ? -26.439 11.057 29.665 1.00 91.19 104 TYR A CA 1
ATOM 760 C C . TYR A 1 104 ? -25.734 10.024 30.548 1.00 91.19 104 TYR A C 1
ATOM 762 O O . TYR A 1 104 ? -26.391 9.412 31.390 1.00 91.19 104 TYR A O 1
ATOM 770 N N . LEU A 1 105 ? -24.419 9.820 30.391 1.00 92.56 105 LEU A N 1
ATOM 771 C CA . LEU A 1 105 ? -23.665 8.834 31.177 1.00 92.56 105 LEU A CA 1
ATOM 772 C C . LEU A 1 105 ? -23.753 9.117 32.679 1.00 92.56 105 LEU A C 1
ATOM 774 O O . LEU A 1 105 ? -23.912 8.196 33.479 1.00 92.56 105 LEU A O 1
ATOM 778 N N . GLU A 1 106 ? -23.702 10.394 33.055 1.00 92.44 106 GLU A N 1
ATOM 779 C CA . GLU A 1 106 ? -23.802 10.817 34.449 1.00 92.44 106 GLU A CA 1
ATOM 780 C C . GLU A 1 106 ? -25.200 10.554 35.022 1.00 92.44 106 GLU A C 1
ATOM 782 O O . GLU A 1 106 ? -25.340 10.008 36.116 1.00 92.44 106 GLU A O 1
ATOM 787 N N . THR A 1 107 ? -26.251 10.860 34.260 1.00 95.12 107 THR A N 1
ATOM 788 C CA . THR A 1 107 ? -27.631 10.545 34.649 1.00 95.12 107 THR A CA 1
ATOM 789 C C . THR A 1 107 ? -27.838 9.039 34.772 1.00 95.12 107 THR A C 1
ATOM 791 O O . THR A 1 107 ? -28.398 8.575 35.762 1.00 95.12 107 THR A O 1
ATOM 794 N N . LEU A 1 108 ? -27.345 8.260 33.807 1.00 96.00 108 LEU A N 1
ATOM 795 C CA . LEU A 1 108 ? -27.463 6.806 33.801 1.00 96.00 108 LEU A CA 1
ATOM 796 C C . LEU A 1 108 ? -26.736 6.176 34.999 1.00 96.00 108 LEU A C 1
ATOM 798 O O . LEU A 1 108 ? -27.273 5.267 35.632 1.00 96.00 108 LEU A O 1
ATOM 802 N N . ARG A 1 109 ? -25.560 6.703 35.370 1.00 96.12 109 ARG A N 1
ATOM 803 C CA . ARG A 1 109 ? -24.841 6.311 36.590 1.00 96.12 109 ARG A CA 1
ATOM 804 C C . ARG A 1 109 ? -25.713 6.491 37.829 1.00 96.12 109 ARG A C 1
ATOM 806 O O . ARG A 1 109 ? -25.849 5.557 38.618 1.00 96.12 109 ARG A O 1
ATOM 813 N N . TRP A 1 110 ? -26.328 7.660 37.993 1.00 97.12 110 TRP A N 1
ATOM 814 C CA . TRP A 1 110 ? -27.206 7.917 39.136 1.00 97.12 110 TRP A CA 1
ATOM 815 C C . TRP A 1 110 ? -28.472 7.067 39.119 1.00 97.12 110 TRP A C 1
ATOM 817 O O . TRP A 1 110 ? -28.890 6.601 40.176 1.00 97.12 110 TRP A O 1
ATOM 827 N N . VAL A 1 111 ? -29.045 6.796 37.944 1.00 97.88 111 VAL A N 1
ATOM 828 C CA . VAL A 1 111 ? -30.174 5.866 37.799 1.00 97.88 111 VAL A CA 1
ATOM 829 C C . VAL A 1 111 ? -29.784 4.470 38.281 1.00 97.88 111 VAL A C 1
ATOM 831 O O . VAL A 1 111 ? -30.506 3.890 39.088 1.00 97.88 111 VAL A O 1
ATOM 834 N N . PHE A 1 112 ? -28.628 3.942 37.866 1.00 97.88 112 PHE A N 1
ATOM 835 C CA . PHE A 1 112 ? -28.160 2.638 38.343 1.00 97.88 112 PHE A CA 1
ATOM 836 C C . PHE A 1 112 ? -27.924 2.615 39.854 1.00 97.88 112 PHE A C 1
ATOM 838 O O . PHE A 1 112 ? -28.323 1.655 40.513 1.00 97.88 112 PHE A O 1
ATOM 845 N N . ILE A 1 113 ? -27.338 3.675 40.419 1.00 97.94 113 ILE A N 1
ATOM 846 C CA . ILE A 1 113 ? -27.162 3.804 41.872 1.00 97.94 113 ILE A CA 1
ATOM 847 C C . ILE A 1 113 ? -28.524 3.809 42.577 1.00 97.94 113 ILE A C 1
ATOM 849 O O . ILE A 1 113 ? -28.715 3.072 43.542 1.00 97.94 113 ILE A O 1
ATOM 853 N N . ALA A 1 114 ? -29.493 4.583 42.087 1.00 98.25 114 ALA A N 1
ATOM 854 C CA . ALA A 1 114 ? -30.830 4.647 42.667 1.00 98.25 114 ALA A CA 1
ATOM 855 C C . ALA A 1 114 ? -31.538 3.284 42.624 1.00 98.25 114 ALA A C 1
ATOM 857 O O . ALA A 1 114 ? -32.087 2.846 43.633 1.00 98.25 114 ALA A O 1
ATOM 858 N N . VAL A 1 115 ? -31.470 2.576 41.491 1.00 98.44 115 VAL A N 1
ATOM 859 C CA . VAL A 1 115 ? -32.027 1.221 41.344 1.00 98.44 115 VAL A CA 1
ATOM 860 C C . VAL A 1 115 ? -31.360 0.245 42.316 1.00 98.44 115 VAL A C 1
ATOM 862 O O . VAL A 1 115 ? -32.054 -0.532 42.973 1.00 98.44 115 VAL A O 1
ATOM 865 N N . ALA A 1 116 ? -30.034 0.311 42.466 1.00 98.06 116 ALA A N 1
ATOM 866 C CA . ALA A 1 116 ? -29.307 -0.518 43.423 1.00 98.06 116 ALA A CA 1
ATOM 867 C C . ALA A 1 116 ? -29.751 -0.244 44.871 1.00 98.06 116 ALA A C 1
ATOM 869 O O . ALA A 1 116 ? -30.008 -1.184 45.624 1.00 98.06 116 ALA A O 1
ATOM 870 N N . LEU A 1 117 ? -29.908 1.028 45.252 1.00 98.44 117 LEU A N 1
ATOM 871 C CA . LEU A 1 117 ? -30.381 1.419 46.584 1.00 98.44 117 LEU A CA 1
ATOM 872 C C . LEU A 1 117 ? -31.813 0.945 46.850 1.00 98.44 117 LEU A C 1
ATOM 874 O O . LEU A 1 117 ? -32.084 0.410 47.924 1.00 98.44 117 LEU A O 1
ATOM 878 N N . VAL A 1 118 ? -32.717 1.075 45.875 1.00 98.38 118 VAL A N 1
ATOM 879 C CA . VAL A 1 118 ? -34.083 0.536 45.977 1.00 98.38 118 VAL A CA 1
ATOM 880 C C . VAL A 1 118 ? -34.048 -0.977 46.183 1.00 98.38 118 VAL A C 1
ATOM 882 O O . VAL A 1 118 ? -34.728 -1.481 47.074 1.00 98.38 118 VAL A O 1
ATOM 885 N N . GLY A 1 119 ? -33.217 -1.696 45.424 1.00 97.88 119 GLY A N 1
ATOM 886 C CA . GLY A 1 119 ? -33.023 -3.135 45.600 1.00 97.88 119 GLY A CA 1
ATOM 887 C C . GLY A 1 119 ? -32.593 -3.498 47.024 1.00 97.88 119 GLY A C 1
ATOM 888 O O . GLY A 1 119 ? -33.190 -4.384 47.632 1.00 97.88 119 GLY A O 1
ATOM 889 N N . ILE A 1 120 ? -31.623 -2.773 47.590 1.00 97.9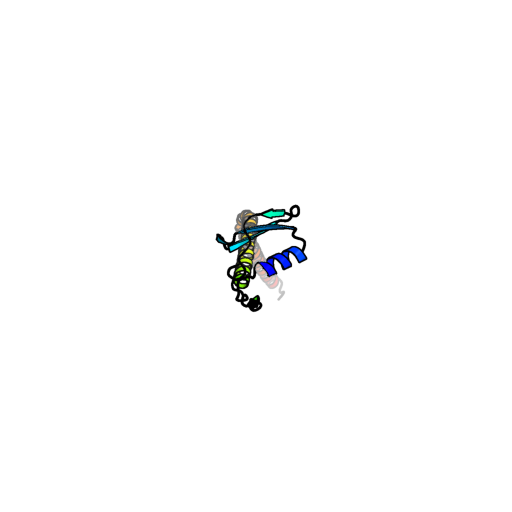4 120 ILE A N 1
ATOM 890 C CA . ILE A 1 120 ? -31.162 -2.966 48.977 1.00 97.94 120 ILE A CA 1
ATOM 891 C C . ILE A 1 120 ? -32.290 -2.701 49.986 1.00 97.94 120 ILE A C 1
ATOM 893 O O . ILE A 1 120 ? -32.484 -3.473 50.921 1.00 97.94 120 ILE A O 1
ATOM 897 N N . VAL A 1 121 ? -33.069 -1.633 49.808 1.00 98.06 121 VAL A N 1
ATOM 898 C CA . VAL A 1 121 ? -34.199 -1.330 50.702 1.00 98.06 121 VAL A CA 1
ATOM 899 C C . VAL A 1 121 ? -35.250 -2.439 50.652 1.00 98.06 121 VAL A C 1
ATOM 901 O O . VAL A 1 121 ? -35.738 -2.871 51.697 1.00 98.06 121 VAL A O 1
ATOM 904 N N . VAL A 1 122 ? -35.571 -2.936 49.455 1.00 97.88 122 VAL A N 1
ATOM 905 C CA . VAL A 1 122 ? -36.532 -4.029 49.267 1.00 97.88 122 VAL A CA 1
ATOM 906 C C . VAL A 1 122 ? -36.039 -5.318 49.922 1.00 97.88 122 VAL A C 1
ATOM 908 O O . VAL A 1 122 ? -36.824 -5.973 50.606 1.00 97.88 122 VAL A O 1
ATOM 911 N N . THR A 1 123 ? -34.758 -5.677 49.776 1.00 97.12 123 THR A N 1
ATOM 912 C CA . THR A 1 123 ? -34.220 -6.892 50.410 1.00 97.12 123 THR A CA 1
ATOM 913 C C . THR A 1 123 ? -34.240 -6.801 51.934 1.00 97.12 123 THR A C 1
ATOM 915 O O . THR A 1 123 ? -34.633 -7.762 52.598 1.00 97.12 123 THR A O 1
ATOM 918 N N . ILE A 1 124 ? -33.900 -5.639 52.502 1.00 96.25 124 ILE A N 1
ATOM 919 C CA . ILE A 1 124 ? -33.993 -5.394 53.947 1.00 96.25 124 ILE A CA 1
ATOM 920 C C . ILE A 1 124 ? -35.448 -5.490 54.416 1.00 96.25 124 ILE A C 1
ATOM 922 O O . ILE A 1 124 ? -35.734 -6.170 55.403 1.00 96.25 124 ILE A O 1
ATOM 926 N N . TYR A 1 125 ? -36.377 -4.838 53.712 1.00 95.56 125 TYR A N 1
ATOM 927 C CA . TYR A 1 125 ? -37.797 -4.868 54.057 1.00 95.56 125 TYR A CA 1
ATOM 928 C C . TYR A 1 125 ? -38.359 -6.291 54.030 1.00 95.56 125 TYR A C 1
ATOM 930 O O . TYR A 1 125 ? -38.981 -6.714 55.004 1.00 95.56 125 TYR A O 1
ATOM 938 N N . ALA A 1 126 ? -38.096 -7.040 52.955 1.00 94.94 126 ALA A N 1
ATOM 939 C CA . ALA A 1 126 ? -38.528 -8.427 52.823 1.00 94.94 126 ALA A CA 1
ATOM 940 C C . ALA A 1 126 ? -37.988 -9.283 53.975 1.00 94.94 126 ALA A C 1
ATOM 942 O O . ALA A 1 126 ? -38.744 -10.018 54.605 1.00 94.94 126 ALA A O 1
ATOM 943 N N . ARG A 1 127 ? -36.709 -9.107 54.342 1.00 93.06 127 ARG A N 1
ATOM 944 C CA . ARG A 1 127 ? -36.112 -9.849 55.458 1.00 93.06 127 ARG A CA 1
ATOM 945 C C . ARG A 1 127 ? -36.782 -9.547 56.799 1.00 93.06 127 ARG A C 1
ATOM 947 O O . ARG A 1 127 ? -36.984 -10.457 57.602 1.00 93.06 127 ARG A O 1
ATOM 954 N N . LEU A 1 128 ? -37.116 -8.284 57.054 1.00 93.06 128 LEU A N 1
ATOM 955 C CA . LEU A 1 128 ? -37.820 -7.878 58.271 1.00 93.06 128 LEU A CA 1
ATOM 956 C C . LEU A 1 128 ? -39.266 -8.390 58.297 1.00 93.06 128 LEU A C 1
ATOM 958 O O . LEU A 1 128 ? -39.752 -8.785 59.356 1.00 93.06 128 LEU A O 1
ATOM 962 N N . ASP A 1 129 ? -39.956 -8.374 57.157 1.00 93.81 129 ASP A N 1
ATOM 963 C CA . ASP A 1 129 ? -41.322 -8.883 57.025 1.00 93.81 129 ASP A CA 1
ATOM 964 C C . ASP A 1 129 ? -41.389 -10.404 57.225 1.00 93.81 129 ASP A C 1
ATOM 966 O O . ASP A 1 129 ? -42.235 -10.885 57.980 1.00 93.81 129 ASP A O 1
ATOM 970 N N . ASP A 1 130 ? -40.451 -11.158 56.648 1.00 92.56 130 ASP A N 1
ATOM 971 C CA . ASP A 1 130 ? -40.346 -12.605 56.850 1.00 92.56 130 ASP A CA 1
ATOM 972 C C . ASP A 1 130 ? -40.078 -12.958 58.315 1.00 92.56 130 ASP A C 1
ATOM 974 O O . ASP A 1 130 ? -40.759 -13.825 58.872 1.00 92.56 130 ASP A O 1
ATOM 978 N N . TRP A 1 131 ? -39.189 -12.212 58.985 1.00 89.25 131 TRP A N 1
ATOM 979 C CA . TRP A 1 131 ? -38.950 -12.375 60.420 1.00 89.25 131 TRP A CA 1
ATOM 980 C C . TRP A 1 131 ? -40.213 -12.112 61.254 1.00 89.25 131 TRP A C 1
ATOM 982 O O . TRP A 1 131 ? -40.548 -12.913 62.126 1.00 89.25 131 TRP A O 1
ATOM 992 N N . LYS A 1 132 ? -40.967 -11.044 60.949 1.00 88.94 132 LYS A N 1
ATOM 993 C CA . LYS A 1 132 ? -42.247 -10.735 61.617 1.00 88.94 132 LYS A CA 1
ATOM 994 C C . LYS A 1 132 ? -43.320 -11.795 61.368 1.00 88.94 132 LYS A C 1
ATOM 996 O O . LYS A 1 132 ? -44.157 -12.023 62.236 1.00 88.94 132 LYS A O 1
ATOM 1001 N N . ARG A 1 133 ? -43.314 -12.429 60.193 1.00 91.38 133 ARG A N 1
ATOM 1002 C CA . ARG A 1 133 ? -44.286 -13.459 59.789 1.00 91.38 133 ARG A CA 1
ATOM 1003 C C . ARG A 1 133 ? -43.838 -14.886 60.127 1.00 91.38 133 ARG A C 1
ATOM 1005 O O . ARG A 1 133 ? -44.544 -15.829 59.782 1.00 91.38 133 ARG A O 1
ATOM 1012 N N . GLY A 1 134 ? -42.692 -15.061 60.793 1.00 84.56 134 GLY A N 1
ATOM 1013 C CA . GLY A 1 134 ? -42.167 -16.370 61.194 1.00 84.56 134 GLY A CA 1
ATOM 1014 C C . GLY A 1 134 ? -41.710 -17.256 60.028 1.00 84.56 134 GLY A C 1
ATOM 1015 O O . GLY A 1 134 ? -41.546 -18.462 60.207 1.00 84.56 134 GLY A O 1
ATOM 1016 N N . ARG A 1 135 ? -41.508 -16.678 58.839 1.00 73.25 135 ARG A N 1
ATOM 1017 C CA . ARG A 1 135 ? -40.984 -17.372 57.656 1.00 73.25 135 ARG A CA 1
ATOM 1018 C C . ARG A 1 135 ? -39.452 -17.280 57.704 1.00 73.25 135 ARG A C 1
ATOM 1020 O O . ARG A 1 135 ? -38.916 -16.197 57.915 1.00 73.25 135 ARG A O 1
ATOM 1027 N N . ARG A 1 136 ? -38.753 -18.418 57.646 1.00 66.44 136 ARG A N 1
ATOM 1028 C CA . ARG A 1 136 ? -37.283 -18.479 57.772 1.00 66.44 136 ARG A CA 1
ATOM 1029 C C . ARG A 1 136 ? -36.581 -18.185 56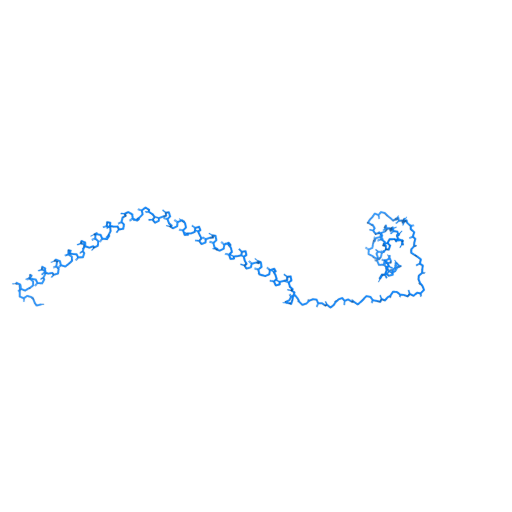.457 1.00 66.44 136 ARG A C 1
ATOM 1031 O O . ARG A 1 136 ? -36.985 -18.819 55.462 1.00 66.44 136 ARG A O 1
#

Secondary structure (DSSP, 8-state):
--SS-HHHHHHHHHHTT--EEEEEGGGTEEEEESSSSEEEE-PPPPPSSPPPPPPPPPPP-GGG-HHHHHHHHHHHHHHHHHHHHHHHHHHHHHHHHHHHHHHHHHHHHHHHHHHHHHHHHHHHHHHHHHHHTT--

Sequence (136 aa):
MANHDPVAFEAAARAVGFLGFGFYPRSGFIHVDLGPARQWGERFPVRPTPFAAETPPAREVLAQSRTMKGGGAAGVATLGAAGVEVARDVLAETQTAILPLVSYLETLRWVFIAVALVGIVVTIYARLDDWKRGRR

Organism: NCBI:txid1545044

Radius of gyration: 44.13 Å; chains: 1; bounding box: 84×32×111 Å

pLDDT: mean 89.43, std 6.99, range [60.59, 98.44]